Protein AF-A0A0C2W555-F1 (afdb_monomer_lite)

Secondary structure (DSSP, 8-state):
----SS-HHHHHHHHHHHHHHHHHHHHHHHHTTT---HHHHHHHHHHHHHHHHHHHHHHHHHHHHHHTT--

pLDDT: mean 87.51, std 15.75, range [36.31, 98.19]

Foldseek 3Di:
DPCLVDDPVVLVVLVVVLVVLVVVLVVLVVVLVVDPDVVVSVVSVVVNVVSVVVSVVSVVVSVVSVVVVVD

Radius of gyration: 16.31 Å; chains: 1; bounding box: 42×14×42 Å

Organism: NCBI:txid220754

Structure (mmCIF, N/CA/C/O backbone):
data_AF-A0A0C2W555-F1
#
_entry.id   AF-A0A0C2W555-F1
#
loop_
_atom_site.group_PDB
_atom_site.id
_atom_site.type_symbol
_atom_site.label_atom_id
_atom_site.label_alt_id
_atom_site.label_comp_id
_atom_site.label_asym_id
_atom_site.label_entity_id
_atom_site.label_seq_id
_atom_site.pdbx_PDB_ins_code
_atom_site.Cartn_x
_atom_site.Cartn_y
_atom_site.Cartn_z
_atom_site.occupancy
_atom_site.B_iso_or_equiv
_atom_site.auth_seq_id
_atom_site.auth_comp_id
_atom_site.auth_asym_id
_atom_site.auth_atom_id
_atom_site.pdbx_PDB_model_num
ATOM 1 N N . MET A 1 1 ? 27.275 -4.171 -23.518 1.00 36.31 1 MET A N 1
ATOM 2 C CA . MET A 1 1 ? 25.828 -4.308 -23.248 1.00 36.31 1 MET A CA 1
ATOM 3 C C . MET A 1 1 ? 25.337 -3.002 -22.651 1.00 36.31 1 MET A C 1
ATOM 5 O O . MET A 1 1 ? 25.872 -2.590 -21.630 1.00 36.31 1 MET A O 1
ATOM 9 N N . LYS A 1 2 ? 24.407 -2.303 -23.313 1.00 41.25 2 LYS A N 1
ATOM 10 C CA . LYS A 1 2 ? 23.742 -1.133 -22.722 1.00 41.25 2 LYS A CA 1
ATOM 11 C C . LYS A 1 2 ? 22.856 -1.649 -21.583 1.00 41.25 2 LYS A C 1
ATOM 13 O O . LYS A 1 2 ? 21.905 -2.373 -21.842 1.00 41.25 2 LYS A O 1
ATOM 18 N N . ASN A 1 3 ? 23.215 -1.344 -20.338 1.00 48.28 3 ASN A N 1
ATOM 19 C CA . ASN A 1 3 ? 22.449 -1.725 -19.150 1.00 48.28 3 ASN A CA 1
ATOM 20 C C . ASN A 1 3 ? 21.166 -0.879 -19.048 1.00 48.28 3 ASN A C 1
ATOM 22 O O . ASN A 1 3 ? 21.113 0.058 -18.251 1.00 48.28 3 ASN A O 1
ATOM 26 N N . SER A 1 4 ? 20.122 -1.195 -19.818 1.00 58.09 4 SER A N 1
ATOM 27 C CA . SER A 1 4 ? 18.762 -0.826 -19.411 1.00 58.09 4 SER A CA 1
ATOM 28 C C . SER A 1 4 ? 18.349 -1.821 -18.327 1.00 58.09 4 SER A C 1
ATOM 30 O O . SER A 1 4 ? 18.106 -2.987 -18.620 1.00 58.09 4 SER A O 1
ATOM 32 N N . ARG A 1 5 ? 18.373 -1.397 -17.057 1.00 64.94 5 ARG A N 1
ATOM 33 C CA . ARG A 1 5 ? 18.142 -2.286 -15.900 1.00 64.94 5 ARG A CA 1
ATOM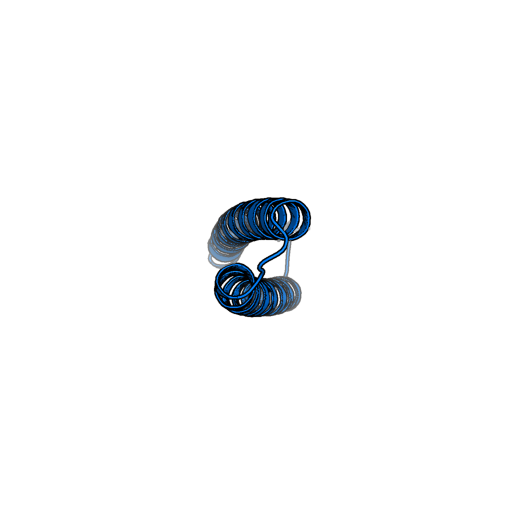 34 C C . ARG A 1 5 ? 16.781 -2.999 -15.918 1.00 64.94 5 ARG A C 1
ATOM 36 O O . ARG A 1 5 ? 16.676 -4.016 -15.250 1.00 64.94 5 ARG A O 1
ATOM 43 N N . TYR A 1 6 ? 15.800 -2.477 -16.656 1.00 71.56 6 TYR A N 1
ATOM 44 C CA . TYR A 1 6 ? 14.455 -3.032 -16.816 1.00 71.56 6 TYR A CA 1
ATOM 45 C C . TYR A 1 6 ? 13.938 -2.704 -18.222 1.00 71.56 6 TYR A C 1
ATOM 47 O O . TYR A 1 6 ? 14.184 -1.603 -18.726 1.00 71.56 6 TYR A O 1
ATOM 55 N N . GLY A 1 7 ? 13.263 -3.653 -18.861 1.00 80.12 7 GLY A N 1
ATOM 56 C CA . GLY A 1 7 ? 12.520 -3.472 -20.101 1.00 80.12 7 GLY A CA 1
ATOM 57 C C . GLY A 1 7 ? 11.076 -3.017 -19.863 1.00 80.12 7 GLY A C 1
ATOM 58 O O . GLY A 1 7 ? 10.622 -2.826 -18.736 1.00 80.12 7 GLY A O 1
ATOM 59 N N . VAL A 1 8 ? 10.336 -2.819 -20.960 1.00 81.62 8 VAL A N 1
ATOM 60 C CA . VAL A 1 8 ? 8.928 -2.374 -20.922 1.00 81.62 8 VAL A CA 1
ATOM 61 C C . VAL A 1 8 ? 8.063 -3.345 -20.116 1.00 81.62 8 VAL A C 1
ATOM 63 O O . VAL A 1 8 ? 7.226 -2.894 -19.340 1.00 81.62 8 VAL A O 1
ATOM 66 N N . HIS A 1 9 ? 8.282 -4.653 -20.277 1.00 84.31 9 HIS A N 1
ATOM 67 C CA . HIS A 1 9 ? 7.513 -5.686 -19.586 1.00 84.31 9 HIS A CA 1
ATOM 68 C C . HIS A 1 9 ? 7.665 -5.589 -18.067 1.00 84.31 9 HIS A C 1
ATOM 70 O O . HIS A 1 9 ? 6.653 -5.487 -17.384 1.00 84.31 9 HIS A O 1
ATOM 76 N N . GLU A 1 10 ? 8.891 -5.482 -17.535 1.00 86.06 10 GLU A N 1
ATOM 77 C CA . GLU A 1 10 ? 9.066 -5.365 -16.083 1.00 86.06 10 GLU A CA 1
ATOM 78 C C . GLU A 1 10 ? 8.428 -4.083 -15.525 1.00 86.06 10 GLU A C 1
ATOM 80 O O . GLU A 1 10 ? 7.886 -4.086 -14.423 1.00 86.06 10 GLU A O 1
ATOM 85 N N . ILE A 1 11 ? 8.442 -2.977 -16.278 1.00 86.44 11 ILE A N 1
ATOM 86 C CA . ILE A 1 11 ? 7.787 -1.730 -15.853 1.00 86.44 11 ILE A CA 1
ATOM 87 C C . ILE A 1 11 ? 6.260 -1.851 -15.860 1.00 86.44 11 ILE A C 1
ATOM 89 O O . ILE A 1 11 ? 5.606 -1.273 -14.989 1.00 86.44 11 ILE A O 1
ATOM 93 N N . VAL A 1 12 ? 5.686 -2.574 -16.823 1.00 89.75 12 VAL A N 1
ATOM 94 C CA . VAL A 1 12 ? 4.244 -2.852 -16.857 1.00 89.75 12 VAL A CA 1
ATOM 95 C C . VAL A 1 12 ? 3.851 -3.725 -15.669 1.00 89.75 12 VAL A C 1
ATOM 97 O O . VAL A 1 12 ? 2.972 -3.315 -14.914 1.00 89.75 12 VAL A O 1
ATOM 100 N N . ASP A 1 13 ? 4.562 -4.824 -15.421 1.00 91.06 13 ASP A N 1
ATOM 101 C CA . ASP A 1 13 ? 4.295 -5.718 -14.287 1.00 91.06 13 ASP A CA 1
ATOM 102 C C . ASP A 1 13 ? 4.362 -4.961 -12.948 1.00 91.06 13 ASP A C 1
ATOM 104 O O . ASP A 1 13 ? 3.504 -5.101 -12.075 1.00 91.06 13 ASP A O 1
ATOM 108 N N . LEU A 1 14 ? 5.349 -4.073 -12.790 1.00 91.81 14 LEU A N 1
ATOM 109 C CA . LEU A 1 14 ? 5.473 -3.237 -11.595 1.00 91.81 14 LEU A CA 1
ATOM 110 C C . LEU A 1 14 ? 4.316 -2.242 -11.439 1.00 91.81 14 LEU A C 1
ATOM 112 O O . LEU A 1 14 ? 3.893 -1.972 -10.313 1.00 91.81 14 LEU A O 1
ATOM 116 N N . ARG A 1 15 ? 3.786 -1.699 -12.541 1.00 92.06 15 ARG A N 1
ATOM 117 C CA . ARG A 1 15 ? 2.593 -0.837 -12.514 1.00 92.06 15 ARG A CA 1
ATOM 118 C C . ARG A 1 15 ? 1.340 -1.624 -12.147 1.00 92.06 15 ARG A C 1
ATOM 120 O O . ARG A 1 15 ? 0.504 -1.103 -11.414 1.00 92.06 15 ARG A O 1
ATOM 127 N N . GLU A 1 16 ? 1.214 -2.864 -12.605 1.00 94.88 16 GLU A N 1
ATOM 128 C CA . GLU A 1 16 ? 0.105 -3.740 -12.217 1.00 94.88 16 GLU A CA 1
ATOM 129 C C . GLU A 1 16 ? 0.149 -4.070 -10.721 1.00 94.88 16 GLU A C 1
ATOM 131 O O . GLU A 1 16 ? -0.860 -3.918 -10.030 1.00 94.88 16 GLU A O 1
ATOM 136 N N . LEU A 1 17 ? 1.328 -4.405 -10.187 1.00 94.94 17 LEU 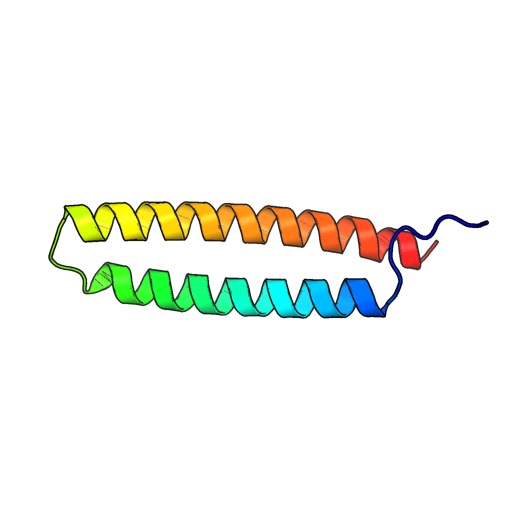A N 1
ATOM 137 C CA . LEU A 1 17 ? 1.522 -4.612 -8.748 1.00 94.94 17 LEU A CA 1
ATOM 138 C C . LEU A 1 17 ? 1.223 -3.346 -7.933 1.00 94.94 17 LEU A C 1
ATOM 140 O O . LEU A 1 17 ? 0.594 -3.419 -6.877 1.00 94.94 17 LEU A O 1
ATOM 144 N N . LEU A 1 18 ? 1.638 -2.176 -8.421 1.00 95.50 18 LEU A N 1
ATOM 145 C CA . LEU A 1 18 ? 1.325 -0.897 -7.786 1.00 95.50 18 LEU A CA 1
ATOM 146 C C . LEU A 1 18 ? -0.192 -0.652 -7.733 1.00 95.50 18 LEU A C 1
ATOM 148 O O . LEU A 1 18 ? -0.714 -0.254 -6.691 1.00 95.50 18 LEU A O 1
ATOM 152 N N . ASN A 1 19 ? -0.904 -0.912 -8.831 1.00 96.00 19 ASN A N 1
ATOM 153 C CA . ASN A 1 19 ? -2.360 -0.777 -8.890 1.00 96.00 19 ASN A CA 1
ATOM 154 C C . ASN A 1 19 ? -3.052 -1.737 -7.918 1.00 96.00 19 ASN A C 1
ATOM 156 O O . ASN A 1 19 ? -3.962 -1.332 -7.195 1.00 96.00 19 ASN A O 1
ATOM 160 N N . PHE A 1 20 ? -2.587 -2.986 -7.850 1.00 96.31 20 PHE A N 1
ATOM 161 C CA . PHE A 1 20 ? -3.087 -3.961 -6.886 1.00 96.31 20 PHE A CA 1
ATOM 162 C C . PHE A 1 20 ? -2.900 -3.476 -5.441 1.00 96.31 20 PHE A C 1
ATOM 164 O O . PHE A 1 20 ? -3.844 -3.503 -4.649 1.00 96.31 20 PHE A O 1
ATOM 171 N N . ASN A 1 21 ? -1.721 -2.947 -5.103 1.00 96.25 21 ASN A N 1
ATOM 172 C CA . ASN A 1 21 ? -1.459 -2.405 -3.770 1.00 96.25 21 ASN A CA 1
ATOM 173 C C . ASN A 1 21 ? -2.370 -1.213 -3.435 1.00 96.25 21 ASN A C 1
ATOM 175 O O . ASN A 1 21 ? -2.841 -1.111 -2.300 1.00 96.25 21 ASN A O 1
ATOM 179 N N . TRP A 1 22 ? -2.684 -0.350 -4.407 1.00 97.81 22 TRP A N 1
ATOM 180 C CA . TRP A 1 22 ? -3.669 0.723 -4.231 1.00 97.81 22 TRP A CA 1
ATOM 181 C C . TRP A 1 22 ? -5.067 0.197 -3.903 1.00 97.81 22 TRP A C 1
ATOM 183 O O . TRP A 1 22 ? -5.722 0.728 -3.001 1.00 97.81 22 TRP A O 1
ATOM 193 N N . SER A 1 23 ? -5.521 -0.854 -4.592 1.00 97.38 23 SER A N 1
ATOM 194 C CA . SER A 1 23 ? -6.799 -1.505 -4.289 1.00 97.38 23 SER A CA 1
ATOM 195 C C . SER A 1 23 ? -6.808 -2.090 -2.875 1.00 97.38 23 SER A C 1
ATOM 197 O O . SER A 1 23 ? -7.749 -1.841 -2.121 1.00 97.38 23 SER A O 1
ATOM 199 N N . CYS A 1 24 ? -5.736 -2.778 -2.474 1.00 96.19 24 CYS A N 1
ATOM 200 C CA . CYS A 1 24 ? -5.577 -3.304 -1.116 1.00 96.19 24 CYS A CA 1
ATOM 201 C C . CYS A 1 24 ? -5.601 -2.196 -0.055 1.00 96.19 24 CYS A C 1
ATOM 203 O O . CYS A 1 24 ? -6.272 -2.337 0.966 1.00 96.19 24 CYS A O 1
ATOM 205 N N . LEU A 1 25 ? -4.918 -1.073 -0.298 1.00 97.69 25 LEU A N 1
ATOM 206 C CA . LEU A 1 25 ? -4.919 0.074 0.611 1.00 97.69 25 LEU A CA 1
ATOM 207 C C . LEU A 1 25 ? -6.318 0.689 0.751 1.00 97.69 25 LEU A C 1
ATOM 209 O O . LEU A 1 25 ? -6.723 1.047 1.858 1.00 97.69 25 LEU A O 1
ATOM 213 N N . SER A 1 26 ? -7.050 0.825 -0.358 1.00 97.50 26 SER A N 1
ATOM 214 C CA . SER A 1 26 ? -8.420 1.345 -0.351 1.00 97.50 26 SER A CA 1
ATOM 215 C C . SER A 1 26 ? -9.341 0.461 0.491 1.00 97.50 26 SER A C 1
ATOM 217 O O . SER A 1 26 ? -10.007 0.952 1.403 1.00 97.50 26 SER A O 1
ATOM 219 N N . GLU A 1 27 ? -9.294 -0.851 0.260 1.00 96.12 27 GLU A N 1
ATOM 220 C CA . GLU A 1 27 ? -10.087 -1.834 0.997 1.00 96.12 27 GLU A CA 1
ATOM 221 C C . GLU A 1 27 ? -9.722 -1.854 2.490 1.00 96.12 27 GLU A C 1
ATOM 223 O O . GLU A 1 27 ? -10.600 -1.824 3.353 1.00 96.12 27 GLU A O 1
ATOM 228 N N . ALA A 1 28 ? -8.428 -1.832 2.826 1.00 96.00 28 ALA A N 1
ATOM 229 C CA . ALA A 1 28 ? -7.967 -1.799 4.212 1.00 96.00 28 ALA A CA 1
ATOM 230 C C . ALA A 1 28 ? -8.471 -0.547 4.952 1.00 96.00 28 ALA A C 1
ATOM 232 O O . ALA A 1 28 ? -8.980 -0.649 6.071 1.00 96.00 28 ALA A O 1
ATOM 233 N N . LYS A 1 29 ? -8.413 0.627 4.305 1.00 97.38 29 LYS A N 1
ATOM 234 C CA . LYS A 1 29 ? -8.939 1.890 4.852 1.00 97.38 29 LYS A CA 1
ATOM 235 C C . LYS A 1 29 ? -10.451 1.874 5.059 1.00 97.38 29 LYS A C 1
ATOM 237 O O . LYS A 1 29 ? -10.926 2.545 5.970 1.00 97.38 29 LYS A O 1
ATOM 242 N N . GLN A 1 30 ? -11.207 1.141 4.246 1.00 96.56 30 GLN A N 1
ATOM 243 C CA . GLN A 1 30 ? -12.643 0.961 4.471 1.00 96.56 30 GLN A CA 1
ATOM 244 C C . GLN A 1 30 ? -12.899 0.007 5.641 1.00 96.56 30 GLN A C 1
ATOM 246 O O . GLN A 1 30 ? -13.689 0.313 6.533 1.00 96.56 30 GLN A O 1
ATOM 251 N N . ARG A 1 31 ? -12.185 -1.123 5.684 1.00 93.94 31 ARG A N 1
ATOM 252 C CA . ARG A 1 31 ? -12.356 -2.146 6.724 1.00 93.94 31 ARG A CA 1
ATOM 253 C C . ARG A 1 31 ? -11.995 -1.648 8.116 1.00 93.94 31 ARG A C 1
ATOM 255 O O . ARG A 1 31 ? -12.711 -1.957 9.062 1.00 93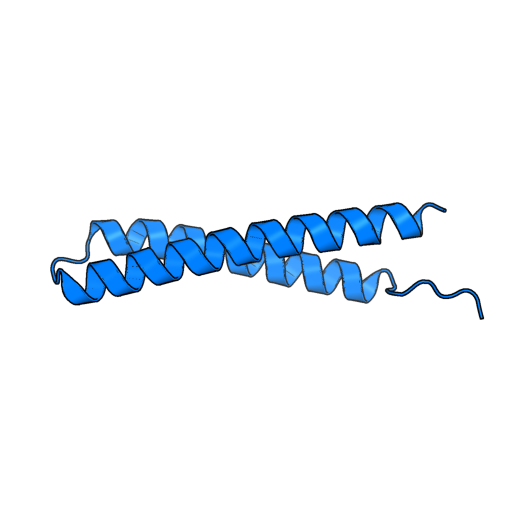.94 31 ARG A O 1
ATOM 262 N N . VAL A 1 32 ? -10.947 -0.837 8.257 1.00 97.00 32 VAL A N 1
ATOM 263 C CA . VAL A 1 32 ? -10.539 -0.317 9.573 1.00 97.00 32 VAL A CA 1
ATOM 264 C C . VAL A 1 32 ? -11.626 0.530 10.249 1.00 97.00 32 VAL A C 1
ATOM 266 O O . VAL A 1 32 ? -11.698 0.561 11.472 1.00 97.00 32 VAL A O 1
ATOM 269 N N . GLN A 1 33 ? -12.529 1.147 9.475 1.00 95.94 33 GLN A N 1
ATOM 270 C CA . GLN A 1 33 ? -13.642 1.945 1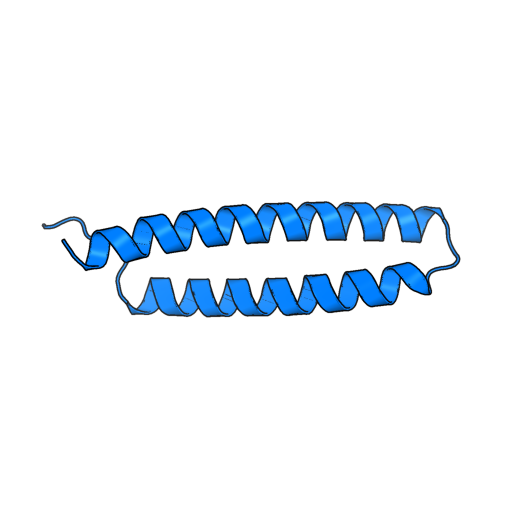0.011 1.00 95.94 33 GLN A CA 1
ATOM 271 C C . GLN A 1 33 ? -14.720 1.098 10.698 1.00 95.94 33 GLN A C 1
ATOM 273 O O . GLN A 1 33 ? -15.498 1.624 11.491 1.00 95.94 33 GLN A O 1
ATOM 278 N N . VAL A 1 34 ? -14.798 -0.199 10.382 1.00 96.62 34 VAL A N 1
ATOM 279 C CA . VAL A 1 34 ? -15.840 -1.101 10.901 1.00 96.62 34 VAL A CA 1
ATOM 280 C C . VAL A 1 34 ? -15.308 -2.122 11.909 1.00 96.62 34 VAL A C 1
ATOM 282 O O . VAL A 1 34 ? -16.098 -2.852 12.512 1.00 96.62 34 VAL A O 1
ATOM 285 N N . ILE A 1 35 ? -13.989 -2.176 12.119 1.00 96.38 35 ILE A N 1
ATOM 286 C CA . ILE A 1 35 ? -13.369 -3.030 13.134 1.00 96.38 35 ILE A CA 1
ATOM 287 C C . ILE A 1 35 ? -13.657 -2.442 14.520 1.00 96.38 35 ILE A C 1
ATOM 289 O O . ILE A 1 35 ? -13.340 -1.290 14.802 1.00 96.38 35 ILE A O 1
ATOM 293 N N . LYS A 1 36 ? -14.266 -3.260 15.384 1.00 96.25 36 LYS A N 1
ATOM 294 C CA . LYS A 1 36 ? -14.600 -2.902 16.774 1.00 96.25 36 LYS A CA 1
ATOM 295 C C . LYS A 1 36 ? -13.566 -3.380 17.790 1.00 96.25 36 LYS A C 1
ATOM 297 O O . LYS A 1 36 ? -13.548 -2.889 18.910 1.00 96.25 36 LYS A O 1
ATOM 302 N N . ASP A 1 37 ? -12.774 -4.378 17.416 1.00 97.75 37 ASP A N 1
ATOM 303 C CA . ASP A 1 37 ? -11.698 -4.901 18.248 1.00 97.75 37 ASP A CA 1
ATOM 304 C C . ASP A 1 37 ? -10.479 -3.980 18.120 1.00 97.75 37 ASP A C 1
ATOM 306 O O . ASP A 1 37 ? -9.953 -3.791 17.024 1.00 97.75 37 ASP A O 1
ATOM 310 N N . GLU A 1 38 ? -10.071 -3.360 19.224 1.00 96.25 38 GLU A N 1
ATOM 311 C CA . GLU A 1 38 ? -9.026 -2.329 19.220 1.00 96.25 38 GLU A CA 1
ATOM 312 C C . GLU A 1 38 ? -7.645 -2.878 18.836 1.00 96.25 38 GLU A C 1
ATOM 314 O O . GLU A 1 38 ? -6.861 -2.175 18.197 1.00 96.25 38 GLU A O 1
ATOM 319 N N . ASP A 1 39 ? -7.340 -4.133 19.163 1.00 97.25 39 ASP A N 1
ATOM 320 C CA . ASP A 1 39 ? -6.052 -4.734 18.816 1.00 97.25 39 ASP A CA 1
ATOM 321 C C . ASP A 1 39 ? -6.010 -5.099 17.328 1.00 97.25 39 ASP A C 1
ATOM 323 O O . ASP A 1 39 ? -5.039 -4.796 16.630 1.00 97.25 39 ASP A O 1
ATOM 327 N N . LEU A 1 40 ? -7.106 -5.646 16.797 1.00 95.94 40 LEU A N 1
ATOM 328 C CA . LEU A 1 40 ? -7.260 -5.879 15.364 1.00 95.94 40 LEU A CA 1
ATOM 329 C C . LEU A 1 40 ? -7.244 -4.566 14.571 1.00 95.94 40 LEU A C 1
ATOM 331 O O . LEU A 1 40 ? -6.696 -4.515 13.468 1.00 95.94 40 LEU A O 1
ATOM 335 N N . LYS A 1 41 ? -7.819 -3.495 15.128 1.00 97.31 41 LYS A N 1
ATOM 336 C CA . LYS A 1 41 ? -7.808 -2.168 14.513 1.00 97.31 41 LYS A CA 1
ATOM 337 C C . LYS A 1 41 ? -6.386 -1.626 14.403 1.00 97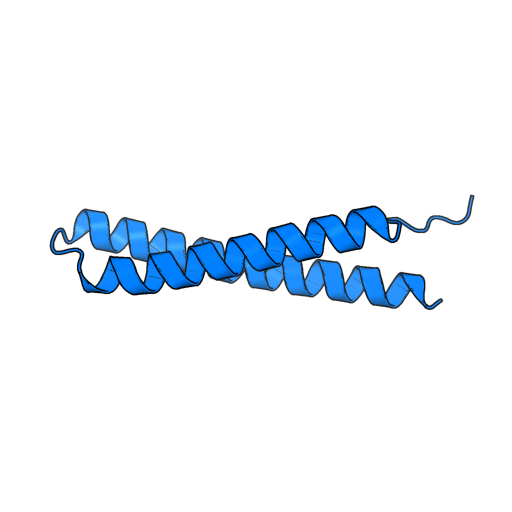.31 41 LYS A C 1
ATOM 339 O O . LYS A 1 41 ? -6.003 -1.206 13.316 1.00 97.31 41 LYS A O 1
ATOM 344 N N . LYS A 1 42 ? -5.583 -1.716 15.469 1.00 97.25 42 LYS A N 1
ATOM 345 C CA . LYS A 1 42 ? -4.165 -1.317 15.436 1.00 97.25 42 LYS A CA 1
ATOM 346 C C . LYS A 1 42 ? -3.376 -2.090 14.383 1.00 97.25 42 LYS A C 1
ATOM 348 O O . LYS A 1 42 ? -2.658 -1.481 13.599 1.00 97.25 42 LYS A O 1
ATOM 353 N N . LEU A 1 43 ? -3.559 -3.410 14.301 1.00 96.38 43 LEU A N 1
ATOM 354 C CA . LEU A 1 43 ? -2.901 -4.227 13.272 1.00 96.38 43 LEU A CA 1
ATOM 355 C C . LEU A 1 43 ? -3.309 -3.798 11.852 1.00 96.38 43 LEU A C 1
ATOM 357 O O . LEU A 1 43 ? -2.475 -3.748 10.945 1.00 96.38 43 LEU A O 1
ATOM 361 N N . ALA A 1 44 ? -4.582 -3.453 11.646 1.00 96.00 44 ALA A N 1
ATOM 362 C CA . ALA A 1 44 ? -5.056 -2.927 10.370 1.00 96.00 44 ALA A CA 1
ATOM 363 C C . ALA A 1 44 ? -4.461 -1.539 10.056 1.00 96.00 44 ALA A C 1
ATOM 365 O O . ALA A 1 44 ? -4.071 -1.292 8.915 1.00 96.00 44 ALA A O 1
ATOM 366 N N . GLU A 1 45 ? -4.340 -0.651 11.045 1.00 97.56 45 GLU A N 1
ATOM 367 C CA . GLU A 1 45 ? -3.694 0.662 10.902 1.00 97.56 45 GLU A CA 1
ATOM 368 C C . GLU A 1 45 ? -2.200 0.534 10.557 1.00 97.56 45 GLU A C 1
ATOM 370 O O . GLU A 1 45 ? -1.713 1.215 9.651 1.00 97.56 45 GLU A O 1
ATOM 375 N N . GLU A 1 46 ? -1.481 -0.391 11.198 1.00 97.00 46 GLU A N 1
ATOM 376 C CA . GLU A 1 46 ? -0.086 -0.711 10.871 1.00 97.00 46 GLU A CA 1
ATOM 377 C C . GLU A 1 46 ? 0.053 -1.251 9.442 1.00 97.00 46 GLU A C 1
ATOM 379 O O . GLU A 1 46 ? 0.950 -0.841 8.700 1.00 97.00 46 GLU A O 1
ATOM 384 N N . SER A 1 47 ? -0.863 -2.125 9.016 1.00 95.56 47 SER A N 1
ATOM 385 C CA . SER A 1 47 ? -0.892 -2.641 7.645 1.00 95.56 47 SER A CA 1
ATOM 386 C C . SER A 1 47 ? -1.141 -1.529 6.617 1.00 95.56 47 SER A C 1
ATOM 388 O O . SER A 1 47 ? -0.445 -1.456 5.603 1.00 95.56 47 SER A O 1
ATOM 390 N N . ILE A 1 48 ? -2.069 -0.605 6.898 1.00 98.19 48 ILE A N 1
ATOM 391 C CA . ILE A 1 48 ? -2.332 0.585 6.070 1.00 98.19 48 ILE A CA 1
ATOM 392 C C . ILE A 1 48 ? -1.075 1.455 5.951 1.00 98.19 48 ILE A C 1
ATOM 394 O O . ILE A 1 48 ? -0.755 1.927 4.854 1.00 98.19 48 ILE A O 1
ATOM 398 N N . LEU A 1 49 ? -0.349 1.660 7.054 1.00 98.00 49 LEU A N 1
ATOM 399 C CA . LEU A 1 49 ? 0.897 2.422 7.057 1.00 98.00 49 LEU A CA 1
ATOM 400 C C . LEU A 1 49 ? 1.955 1.753 6.170 1.00 98.00 49 LEU A C 1
ATOM 402 O O . LEU A 1 49 ? 2.550 2.412 5.317 1.00 98.00 49 LEU A O 1
ATOM 406 N N . GLN A 1 50 ? 2.153 0.443 6.322 1.00 96.31 50 GLN A N 1
ATOM 407 C CA . GLN A 1 50 ? 3.109 -0.318 5.514 1.00 96.31 50 GLN A CA 1
ATOM 408 C C . GLN A 1 50 ? 2.756 -0.295 4.022 1.00 96.31 50 GLN A C 1
ATOM 410 O O . GLN A 1 50 ? 3.638 -0.068 3.192 1.00 96.31 50 GLN A O 1
ATOM 415 N N . LEU A 1 51 ? 1.477 -0.471 3.676 1.00 96.75 51 LEU A N 1
ATOM 416 C CA . LEU A 1 51 ? 0.993 -0.388 2.295 1.00 96.75 51 LEU A CA 1
ATOM 417 C C . LEU A 1 51 ? 1.231 0.998 1.694 1.00 96.75 51 LEU A C 1
ATOM 419 O O . LEU A 1 51 ? 1.696 1.096 0.561 1.00 96.75 51 LEU A O 1
ATOM 423 N N . THR A 1 52 ? 0.977 2.060 2.460 1.00 97.94 52 THR A N 1
ATOM 424 C CA . THR A 1 52 ? 1.222 3.442 2.019 1.00 97.94 52 THR A CA 1
ATOM 425 C C . THR A 1 52 ? 2.705 3.657 1.706 1.00 97.94 52 THR A C 1
ATOM 427 O O . THR A 1 52 ? 3.048 4.072 0.602 1.00 97.94 52 THR A O 1
ATOM 430 N N . VAL A 1 53 ? 3.600 3.266 2.621 1.00 97.38 53 VAL A N 1
ATOM 431 C CA . VAL A 1 53 ? 5.055 3.366 2.410 1.00 97.38 53 VAL A CA 1
ATOM 432 C C . VAL A 1 53 ? 5.519 2.522 1.218 1.00 97.38 53 VAL A C 1
ATOM 434 O O . VAL A 1 53 ? 6.413 2.930 0.476 1.00 97.38 53 VAL A O 1
ATOM 437 N N . SER A 1 54 ? 4.943 1.333 1.027 1.00 95.88 54 SER A N 1
ATOM 438 C CA . SER A 1 54 ? 5.274 0.456 -0.099 1.00 95.88 54 SER A CA 1
ATOM 439 C C . SER A 1 54 ? 4.880 1.083 -1.438 1.00 95.88 54 SER A C 1
ATOM 441 O O . SER A 1 54 ? 5.702 1.122 -2.354 1.00 95.88 54 SER A O 1
ATOM 443 N N . ILE A 1 55 ? 3.670 1.640 -1.528 1.00 97.62 55 ILE A N 1
ATOM 444 C CA . ILE A 1 55 ? 3.167 2.353 -2.708 1.00 97.62 55 ILE A CA 1
ATOM 445 C C . ILE A 1 55 ? 4.064 3.540 -3.059 1.00 97.62 55 ILE A C 1
ATOM 447 O O . ILE A 1 55 ? 4.441 3.683 -4.221 1.00 97.62 55 ILE A O 1
ATOM 451 N N . ASP A 1 56 ? 4.454 4.352 -2.075 1.00 96.94 56 ASP A N 1
ATOM 452 C CA . ASP A 1 56 ? 5.323 5.511 -2.304 1.00 96.94 56 ASP A CA 1
ATOM 453 C C . ASP A 1 56 ? 6.687 5.087 -2.864 1.00 96.94 56 ASP A C 1
ATOM 455 O O . ASP A 1 56 ? 7.139 5.610 -3.886 1.00 96.94 56 ASP A O 1
ATOM 459 N N . LYS A 1 57 ? 7.307 4.062 -2.265 1.00 94.88 57 LYS A N 1
ATOM 460 C CA . LYS A 1 57 ? 8.587 3.510 -2.739 1.00 94.88 57 LYS A CA 1
ATOM 461 C C . LYS A 1 57 ? 8.481 2.904 -4.137 1.00 94.88 57 LYS A C 1
ATOM 463 O O . LYS A 1 57 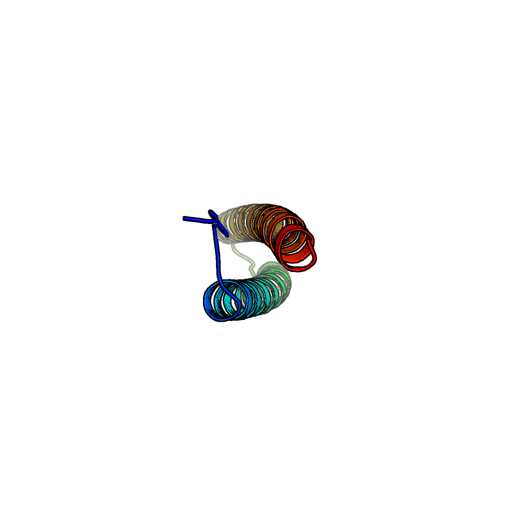? 9.391 3.067 -4.949 1.00 94.88 57 LYS A O 1
ATOM 468 N N . MET A 1 58 ? 7.389 2.200 -4.435 1.00 94.19 58 MET A N 1
ATOM 469 C CA . MET A 1 58 ? 7.153 1.636 -5.766 1.00 94.19 58 MET A CA 1
ATOM 470 C C . MET A 1 58 ? 6.942 2.734 -6.809 1.00 94.19 58 MET A C 1
ATOM 472 O O . MET A 1 58 ? 7.503 2.648 -7.900 1.00 94.19 58 MET A O 1
ATOM 476 N N . ASN A 1 59 ? 6.198 3.789 -6.473 1.00 93.69 59 ASN A N 1
ATOM 477 C CA . ASN A 1 59 ? 6.018 4.956 -7.335 1.00 93.69 59 ASN A CA 1
ATOM 478 C C . ASN A 1 59 ? 7.347 5.645 -7.652 1.00 93.69 59 ASN A C 1
ATOM 480 O O . ASN A 1 59 ? 7.625 5.937 -8.819 1.00 93.69 59 ASN A O 1
ATOM 484 N N . GLU A 1 60 ? 8.181 5.875 -6.637 1.00 91.88 60 GLU A N 1
ATOM 485 C CA . GLU A 1 60 ? 9.515 6.452 -6.809 1.00 91.88 60 GLU A CA 1
ATOM 486 C C . GLU A 1 60 ? 10.376 5.573 -7.729 1.00 91.88 60 GLU A C 1
ATOM 488 O O . GLU A 1 60 ? 10.950 6.051 -8.711 1.00 91.88 60 GLU A O 1
ATOM 493 N N . PHE A 1 61 ? 10.399 4.264 -7.468 1.00 89.31 61 PHE A N 1
ATOM 494 C CA . PHE A 1 61 ? 11.164 3.295 -8.245 1.00 89.31 61 PHE A CA 1
ATOM 495 C C . PHE A 1 61 ? 10.729 3.227 -9.716 1.00 89.31 61 PHE A C 1
ATOM 497 O O . PHE A 1 61 ? 11.572 3.259 -10.620 1.00 89.31 61 PHE A O 1
ATOM 504 N N . ILE A 1 62 ? 9.420 3.153 -9.974 1.00 89.00 62 ILE A N 1
ATOM 505 C CA . ILE A 1 62 ? 8.859 3.094 -11.329 1.00 89.00 62 ILE A CA 1
ATOM 506 C C . ILE A 1 62 ? 9.142 4.403 -12.069 1.00 89.00 62 ILE A C 1
ATOM 508 O O . ILE A 1 62 ? 9.555 4.367 -13.228 1.00 89.00 62 ILE A O 1
ATOM 512 N N . SER A 1 63 ? 8.991 5.552 -11.407 1.00 87.00 63 SER A N 1
ATOM 513 C CA . SER A 1 63 ? 9.258 6.869 -12.004 1.00 87.00 63 SER A CA 1
ATOM 514 C C . SER A 1 63 ? 10.734 7.033 -12.379 1.00 87.00 63 SER A C 1
ATOM 516 O O . SER A 1 63 ? 11.060 7.448 -13.497 1.00 87.00 63 SER A O 1
ATOM 518 N N . ALA A 1 64 ? 11.643 6.627 -11.488 1.00 84.25 64 ALA A N 1
ATOM 519 C CA . ALA A 1 64 ? 13.080 6.632 -11.748 1.00 84.25 64 ALA A CA 1
ATOM 520 C C . ALA A 1 64 ? 13.477 5.679 -12.890 1.00 84.25 64 ALA A C 1
ATOM 522 O O . ALA A 1 64 ? 14.407 5.971 -13.646 1.00 84.25 64 ALA A O 1
ATOM 523 N N . SER A 1 65 ? 12.776 4.552 -13.030 1.00 76.62 65 SER A N 1
ATOM 524 C CA . SER A 1 65 ? 13.052 3.548 -14.063 1.00 76.62 65 SER A CA 1
ATOM 525 C C . SER A 1 65 ? 12.473 3.934 -15.429 1.00 76.62 65 SER A C 1
ATOM 527 O O . SER A 1 65 ? 13.163 3.789 -16.434 1.00 76.62 65 SER A O 1
ATOM 529 N N . ALA A 1 66 ? 11.271 4.516 -15.475 1.00 72.00 66 ALA A N 1
ATOM 530 C CA . ALA A 1 66 ? 10.649 5.019 -16.702 1.00 72.00 66 ALA A CA 1
ATOM 531 C C . ALA A 1 66 ? 11.456 6.168 -17.333 1.00 72.00 66 ALA A C 1
ATOM 533 O O . ALA A 1 66 ? 11.650 6.195 -18.546 1.00 72.00 66 ALA A O 1
ATOM 534 N N . THR A 1 67 ? 12.009 7.066 -16.510 1.00 63.56 67 THR A N 1
ATOM 535 C CA . THR A 1 67 ? 12.844 8.195 -16.971 1.00 63.56 67 THR A CA 1
ATOM 536 C C . THR A 1 67 ? 14.105 7.726 -17.715 1.00 63.56 67 THR A C 1
ATOM 538 O O . THR A 1 67 ? 14.586 8.397 -18.627 1.00 63.56 67 THR A O 1
ATOM 541 N N . ARG A 1 68 ? 14.631 6.543 -17.363 1.00 57.91 68 ARG A N 1
ATOM 542 C CA . ARG A 1 68 ? 15.822 5.937 -17.983 1.00 57.91 68 ARG A CA 1
ATOM 543 C C . ARG A 1 68 ? 15.532 5.179 -19.280 1.00 57.91 68 ARG A C 1
ATOM 545 O O . ARG A 1 68 ? 16.481 4.792 -19.946 1.00 57.91 68 ARG A O 1
ATOM 552 N N . MET A 1 69 ? 14.265 4.942 -19.631 1.00 56.91 69 MET A N 1
ATOM 553 C CA . MET A 1 69 ? 13.890 4.311 -20.907 1.00 56.91 69 MET A CA 1
ATOM 554 C C . MET A 1 69 ? 13.854 5.311 -22.069 1.00 56.91 69 MET A C 1
ATOM 556 O O . MET A 1 69 ? 13.954 4.915 -23.224 1.00 56.91 69 MET A O 1
ATOM 560 N N . THR A 1 70 ? 13.692 6.601 -21.763 1.00 53.88 70 THR A N 1
ATOM 561 C CA . THR A 1 70 ? 13.658 7.708 -22.733 1.00 53.88 70 THR A CA 1
ATOM 562 C C . THR A 1 70 ? 15.033 8.320 -23.046 1.00 53.88 70 THR A C 1
ATOM 564 O O . THR A 1 70 ? 15.090 9.272 -23.822 1.00 53.88 70 THR A O 1
ATOM 567 N N . GLN A 1 71 ? 16.123 7.803 -22.462 1.00 42.38 71 GLN A N 1
ATOM 568 C CA . GLN A 1 71 ? 17.519 8.188 -22.745 1.00 42.38 71 GLN A CA 1
ATOM 569 C C . GLN A 1 71 ? 18.266 7.048 -23.444 1.00 42.38 71 GLN A C 1
ATOM 571 O O . GLN A 1 71 ? 19.100 7.345 -24.328 1.00 42.38 71 GLN A O 1
#

Sequence (71 aa):
MKNSRYGVHEIVDLRELLNFNWSCLSEAKQRVQVIKDEDLKKLAEESILQLTVSIDKMNEFISASATRMTQ